Protein AF-A0A970CF96-F1 (afdb_monomer)

Mean predicted aligned error: 5.7 Å

Sequence (125 aa):
MTDKLNKAVPTGLPLEDIYFFAVKQRKELNLYDKAIYKMALKVWLGFEGNAKVRTKLQEWEKEKHESTKKIFQM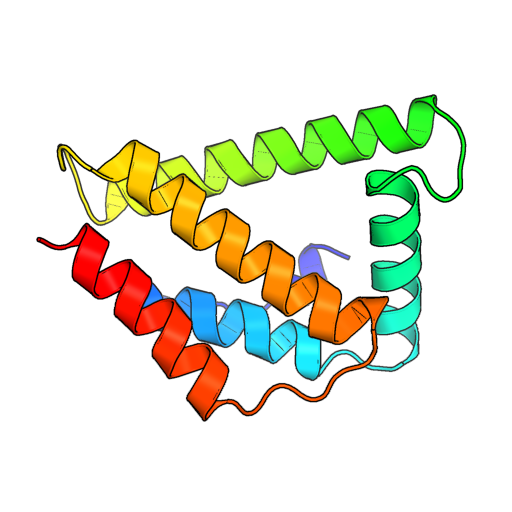FYKDHPHLEAGSRVVVRILESMIQEIILNNEEIPDQKIKEELFYAFRVMKQ

Solvent-accessible surface area (backbone atoms only — not comparable to full-atom values): 7198 Å² total; per-residue (Å²): 114,66,76,70,75,58,63,73,71,69,84,92,58,58,68,61,54,48,51,48,51,56,54,50,54,64,69,69,44,53,74,68,61,37,50,53,49,31,52,55,50,36,23,55,76,61,78,44,83,54,70,73,59,27,51,54,46,50,53,53,50,52,53,50,49,55,52,49,46,52,54,48,45,74,76,44,67,92,45,94,44,47,73,62,36,49,54,52,51,51,51,51,52,50,49,53,48,40,40,41,48,68,69,63,44,86,76,55,72,66,60,54,46,53,56,49,45,50,50,53,52,62,52,74,108

Foldseek 3Di:
DVVVLPPDLDPPDDPLVSLLVSLVVLLPDDPVVLVVVLVLVCLCVPVDDDPVSNVVSVVVVVVVLVVLLVVLCVVQPPQPCSVVLSVLLVVLSVVSSCCCRVVVHDDDSVNSSVSSVVSVVVSVD

Nearest PDB structures (foldseek):
  4me9-assembly1_B  TM=5.888E-01  e=1.594E+00  Bacillus cereus ATCC 10987
  8x0a-assembly1_A  TM=5.743E-01  e=2.318E+00  Mycobacterium tuberculosis
  8x6g-assembly1_H  TM=4.971E-01  e=6.755E+00  Staphylococcus aureus
  8j0o-assembly1_B  TM=4.706E-01  e=9.824E+00  Homo sapiens

pLDDT: mean 84.16, std 12.23, range [43.59, 95.94]

Secondary structure (DSSP, 8-state):
-HHHHTTTPPTT--HHHHHHHHHHHHHT--HHHHHHHHHHHHHHHTSSS-HHHHHHHHHHHHHHHHHHHHHHHHHSTT-TTHHHHHHHHHHHHHHHHIIIIIS-----HHHHHHHHHHHHHHHT-

Radius of gyration: 14.97 Å; Cα contacts (8 Å, |Δi|>4): 82; chains: 1; bounding box: 32×38×36 Å

Structure (mmCIF, N/CA/C/O backbone):
data_AF-A0A970CF96-F1
#
_entry.id   AF-A0A970CF96-F1
#
loop_
_atom_site.group_PDB
_atom_site.id
_atom_site.type_symbol
_atom_site.label_atom_id
_atom_site.label_alt_id
_atom_site.label_comp_id
_atom_site.label_asym_id
_atom_site.label_entity_id
_atom_site.label_seq_id
_atom_site.pdbx_PDB_ins_code
_atom_site.Cartn_x
_atom_site.Cartn_y
_atom_site.Cartn_z
_atom_site.occupancy
_atom_site.B_iso_or_equiv
_atom_site.auth_seq_id
_atom_site.auth_comp_id
_atom_site.auth_asym_id
_atom_site.auth_atom_id
_atom_site.pdbx_PDB_model_num
ATOM 1 N N . MET A 1 1 ? 4.072 14.647 -3.249 1.00 43.59 1 MET A N 1
ATOM 2 C CA . MET A 1 1 ? 3.075 13.664 -2.756 1.00 43.59 1 MET A CA 1
ATOM 3 C C . MET A 1 1 ? 3.755 12.530 -1.990 1.00 43.59 1 MET A C 1
ATOM 5 O O . MET A 1 1 ? 3.343 12.232 -0.878 1.00 43.59 1 MET A O 1
ATOM 9 N N . THR A 1 2 ? 4.845 11.971 -2.524 1.00 46.88 2 THR A N 1
ATOM 10 C CA . THR A 1 2 ? 5.727 10.990 -1.863 1.00 46.88 2 THR A CA 1
ATOM 11 C C . THR A 1 2 ? 6.381 11.510 -0.579 1.00 46.88 2 THR A C 1
ATOM 13 O O . THR A 1 2 ? 6.297 10.827 0.430 1.00 46.88 2 THR A O 1
ATOM 16 N N . ASP A 1 3 ? 6.908 12.739 -0.545 1.00 43.94 3 ASP A N 1
ATOM 17 C CA . ASP A 1 3 ? 7.612 13.246 0.654 1.00 43.94 3 ASP A CA 1
ATOM 18 C C . ASP A 1 3 ? 6.724 13.441 1.892 1.00 43.94 3 ASP A C 1
ATOM 20 O O . ASP A 1 3 ? 7.218 13.382 3.013 1.00 43.94 3 ASP A O 1
ATOM 24 N N . LYS A 1 4 ? 5.409 13.645 1.719 1.00 47.34 4 LYS A N 1
ATOM 25 C CA . LYS A 1 4 ? 4.448 13.713 2.838 1.00 47.34 4 LYS A CA 1
ATOM 26 C C . LYS A 1 4 ? 4.004 12.322 3.306 1.00 47.34 4 LYS A C 1
ATOM 28 O O . LYS A 1 4 ? 3.860 12.123 4.502 1.00 47.34 4 LYS A O 1
ATOM 33 N N . LEU A 1 5 ? 3.841 11.375 2.378 1.00 51.59 5 LEU A N 1
ATOM 34 C CA . LEU A 1 5 ? 3.486 9.970 2.649 1.00 51.59 5 LEU A CA 1
ATOM 35 C C . LEU A 1 5 ? 4.671 9.117 3.141 1.00 51.59 5 LEU A C 1
ATOM 37 O O . LEU A 1 5 ? 4.472 7.975 3.550 1.00 51.59 5 LEU A O 1
ATOM 41 N N . ASN A 1 6 ? 5.891 9.652 3.043 1.00 50.53 6 ASN A N 1
ATOM 42 C CA . ASN A 1 6 ? 7.130 9.047 3.530 1.00 50.53 6 ASN A CA 1
ATOM 43 C C . ASN A 1 6 ? 7.586 9.646 4.872 1.00 50.53 6 ASN A C 1
ATOM 45 O O . ASN A 1 6 ? 8.639 9.259 5.381 1.00 50.53 6 ASN A O 1
ATOM 49 N N . LYS A 1 7 ? 6.833 10.588 5.465 1.00 49.03 7 LYS A N 1
ATOM 50 C CA . LYS A 1 7 ? 7.152 11.083 6.808 1.00 49.03 7 LYS A CA 1
ATOM 51 C C . LYS A 1 7 ? 6.875 9.980 7.832 1.00 49.03 7 LYS A C 1
ATOM 53 O O . LYS A 1 7 ? 5.730 9.636 8.091 1.00 49.03 7 LYS A O 1
ATOM 58 N N . ALA A 1 8 ? 7.972 9.475 8.396 1.00 53.66 8 ALA A N 1
ATOM 59 C CA . ALA A 1 8 ? 8.059 8.569 9.537 1.00 53.66 8 ALA A CA 1
ATOM 60 C C . ALA A 1 8 ? 7.321 7.229 9.370 1.00 53.66 8 ALA A C 1
ATOM 62 O O . ALA A 1 8 ? 6.399 6.915 10.117 1.00 53.66 8 ALA A O 1
ATOM 63 N N . VAL A 1 9 ? 7.797 6.379 8.454 1.00 53.94 9 VAL A N 1
ATOM 64 C CA . VAL A 1 9 ? 7.752 4.940 8.758 1.00 53.94 9 VAL A CA 1
ATOM 65 C C . VAL A 1 9 ? 8.707 4.734 9.937 1.00 53.94 9 VAL A C 1
ATOM 67 O O . VAL A 1 9 ? 9.892 5.047 9.785 1.00 53.94 9 VAL A O 1
ATOM 70 N N . PRO A 1 10 ? 8.237 4.290 11.114 1.00 57.75 10 PRO A N 1
ATOM 71 C CA . PRO A 1 10 ? 9.119 4.132 12.259 1.00 57.75 10 PRO A CA 1
ATOM 72 C C . PRO A 1 10 ? 10.187 3.083 11.935 1.00 57.75 10 PRO A C 1
ATOM 74 O O . PRO A 1 10 ? 9.882 1.977 11.483 1.00 57.75 10 PRO A O 1
ATOM 77 N N . THR A 1 11 ? 11.453 3.449 12.114 1.00 57.41 11 THR A N 1
ATOM 78 C CA . THR A 1 11 ? 12.582 2.540 11.917 1.00 57.41 11 THR A CA 1
ATOM 79 C C . THR A 1 11 ? 12.649 1.552 13.084 1.00 57.41 11 THR A C 1
ATOM 81 O O . THR A 1 11 ? 12.444 1.926 14.235 1.00 57.41 11 THR A O 1
ATOM 84 N N . GLY A 1 12 ? 12.915 0.275 12.791 1.00 68.56 12 GLY A N 1
ATOM 85 C CA . GLY A 1 12 ? 13.020 -0.783 13.809 1.00 68.56 12 GLY A CA 1
ATOM 86 C C . GLY A 1 12 ? 11.716 -1.514 14.154 1.00 68.56 12 GLY A C 1
ATOM 87 O O . GLY A 1 12 ? 11.724 -2.344 15.058 1.00 68.56 12 GLY A O 1
ATOM 88 N N . LEU A 1 13 ? 10.615 -1.246 13.445 1.00 76.62 13 LEU A N 1
ATOM 89 C CA . LEU A 1 13 ? 9.381 -2.023 13.580 1.00 76.62 13 LEU A CA 1
ATOM 90 C C . LEU A 1 13 ? 9.402 -3.317 12.747 1.00 76.62 13 LEU A C 1
ATOM 92 O O . LEU A 1 13 ? 10.065 -3.360 11.703 1.00 76.62 13 LEU A O 1
ATOM 96 N N . PRO A 1 14 ? 8.635 -4.347 13.158 1.00 85.00 14 PRO A N 1
ATOM 97 C CA . PRO A 1 14 ? 8.299 -5.479 12.303 1.00 85.00 14 PRO A CA 1
ATOM 98 C C . PRO A 1 14 ? 7.726 -5.023 10.958 1.00 85.00 14 PRO A C 1
ATOM 100 O O . PRO A 1 14 ? 7.038 -4.002 10.861 1.00 85.00 14 PRO A O 1
ATOM 103 N N . LEU A 1 15 ? 7.995 -5.789 9.900 1.00 84.44 15 LEU A N 1
ATOM 104 C CA . LEU A 1 15 ? 7.593 -5.407 8.548 1.00 84.44 15 LEU A CA 1
ATOM 105 C C . LEU A 1 15 ? 6.066 -5.290 8.418 1.00 84.44 15 LEU A C 1
ATOM 107 O O . LEU A 1 15 ? 5.567 -4.367 7.779 1.00 84.44 15 LEU A O 1
ATOM 111 N N . GLU A 1 16 ? 5.322 -6.173 9.079 1.00 89.06 16 GLU A N 1
ATOM 112 C CA . GLU A 1 16 ? 3.864 -6.112 9.179 1.00 89.06 16 GLU A CA 1
ATOM 113 C C . GLU A 1 16 ? 3.346 -4.781 9.755 1.00 89.06 16 GLU A C 1
ATOM 115 O O . GLU A 1 16 ? 2.388 -4.214 9.222 1.00 89.06 16 GLU A O 1
ATOM 120 N N . ASP A 1 17 ? 4.017 -4.226 10.767 1.00 90.00 17 ASP A N 1
ATOM 121 C CA . ASP A 1 17 ? 3.650 -2.943 11.367 1.00 90.00 17 ASP A CA 1
ATOM 122 C C . ASP A 1 17 ? 3.968 -1.777 10.430 1.00 90.00 17 ASP A C 1
ATOM 124 O O . ASP A 1 17 ? 3.156 -0.864 10.279 1.00 90.00 17 ASP A O 1
ATOM 128 N N . ILE A 1 18 ? 5.112 -1.825 9.736 1.00 87.00 18 ILE A N 1
ATOM 129 C CA . ILE A 1 18 ? 5.478 -0.835 8.710 1.00 87.00 18 ILE A CA 1
ATOM 130 C C . ILE A 1 18 ? 4.365 -0.713 7.661 1.00 87.00 18 ILE A C 1
ATOM 132 O O . ILE A 1 18 ? 3.940 0.396 7.319 1.00 87.00 18 ILE A O 1
ATOM 136 N N . TYR A 1 19 ? 3.860 -1.846 7.173 1.00 88.81 19 TYR A N 1
ATOM 137 C CA . TYR A 1 19 ? 2.800 -1.861 6.168 1.00 88.81 19 TYR A CA 1
ATOM 138 C C . TYR A 1 19 ? 1.425 -1.507 6.736 1.00 88.81 19 TYR A C 1
ATOM 140 O O . TYR A 1 19 ? 0.669 -0.801 6.066 1.00 88.81 19 TYR A O 1
ATOM 148 N N . PHE A 1 20 ? 1.123 -1.879 7.982 1.00 92.69 20 PHE A N 1
ATOM 149 C CA . PHE A 1 20 ? -0.070 -1.393 8.678 1.00 92.69 20 PHE A CA 1
ATOM 150 C C . PHE A 1 20 ? -0.078 0.142 8.771 1.00 92.69 20 PHE A C 1
ATOM 152 O O . PHE A 1 20 ? -1.054 0.784 8.373 1.00 92.69 20 PHE A O 1
ATOM 159 N N . PHE A 1 21 ? 1.028 0.754 9.208 1.00 89.75 21 PHE A N 1
ATOM 160 C CA . PHE A 1 21 ? 1.159 2.213 9.258 1.00 89.75 21 PHE A CA 1
ATOM 161 C C . PHE A 1 21 ? 1.068 2.850 7.874 1.00 89.75 21 PHE A C 1
ATOM 163 O O . PHE A 1 21 ? 0.493 3.931 7.735 1.00 89.75 21 PHE A O 1
ATOM 170 N N . ALA A 1 22 ? 1.589 2.188 6.838 1.00 87.12 22 ALA A N 1
ATOM 171 C CA . ALA A 1 22 ? 1.444 2.670 5.475 1.00 87.12 22 ALA A CA 1
ATOM 172 C C . ALA A 1 22 ? -0.038 2.786 5.083 1.00 87.12 22 ALA A C 1
ATOM 174 O O . ALA A 1 22 ? -0.424 3.835 4.567 1.00 87.12 22 ALA A O 1
ATOM 175 N N . VAL A 1 23 ? -0.872 1.778 5.361 1.00 92.06 23 VAL A N 1
ATOM 176 C CA .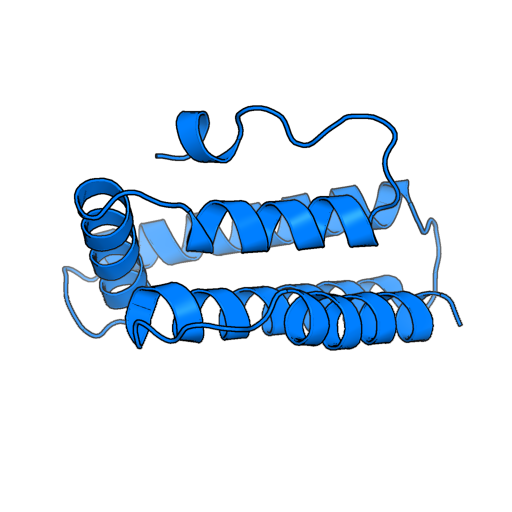 VAL A 1 23 ? -2.321 1.828 5.086 1.00 92.06 23 VAL A CA 1
ATOM 177 C C . VAL A 1 23 ? -3.012 2.871 5.963 1.00 92.06 23 VAL A C 1
ATOM 179 O O . VAL A 1 23 ? -3.774 3.693 5.450 1.00 92.06 23 VAL A O 1
ATOM 182 N N . LYS A 1 24 ? -2.693 2.912 7.261 1.00 91.75 24 LYS A N 1
ATOM 183 C CA . LYS A 1 24 ? -3.263 3.879 8.208 1.00 91.75 24 LYS A CA 1
ATOM 184 C C . LYS A 1 24 ? -3.056 5.328 7.762 1.00 91.75 24 LYS A C 1
ATOM 186 O O . LYS A 1 24 ? -4.010 6.098 7.725 1.00 91.75 24 LYS A O 1
ATOM 191 N N . GLN A 1 25 ? -1.860 5.669 7.285 1.00 90.00 25 GLN A N 1
ATOM 192 C CA . GLN A 1 25 ? -1.587 6.999 6.732 1.00 90.00 25 GLN A CA 1
ATOM 193 C C . GLN A 1 25 ? -2.498 7.367 5.550 1.00 90.00 25 GLN A C 1
ATOM 195 O O . GLN A 1 25 ? -2.789 8.542 5.358 1.00 90.00 25 GLN A O 1
ATOM 200 N N . ARG A 1 26 ? -2.955 6.394 4.742 1.00 90.19 26 ARG A N 1
ATOM 201 C CA . ARG A 1 26 ? -3.881 6.663 3.624 1.00 90.19 26 ARG A CA 1
ATOM 202 C C . ARG A 1 26 ? -5.298 6.931 4.124 1.00 90.19 26 ARG A C 1
ATOM 204 O O . ARG A 1 26 ? -5.990 7.749 3.523 1.00 90.19 26 ARG A O 1
ATOM 211 N N . LYS A 1 27 ? -5.705 6.294 5.227 1.00 92.88 27 LYS A N 1
ATOM 212 C CA . LYS A 1 27 ? -6.982 6.584 5.900 1.00 92.88 27 LYS A CA 1
ATOM 213 C C . LYS A 1 27 ? -7.024 8.004 6.452 1.00 92.88 27 LYS A C 1
ATOM 215 O O . LYS A 1 27 ? -8.054 8.658 6.375 1.00 92.88 27 LYS A O 1
ATOM 220 N N . GLU A 1 28 ? -5.898 8.465 6.985 1.00 91.50 28 GLU A N 1
ATOM 221 C CA . GLU A 1 28 ? -5.769 9.749 7.683 1.00 91.50 28 GLU A CA 1
ATOM 222 C C . GLU A 1 28 ? -5.437 10.927 6.747 1.00 91.50 28 GLU A C 1
ATOM 224 O O . GLU A 1 28 ? -5.204 12.045 7.209 1.00 91.50 28 GLU A O 1
ATOM 229 N N . LEU A 1 29 ? -5.419 10.712 5.425 1.00 91.44 29 LEU A N 1
ATOM 230 C CA . LEU A 1 29 ? -5.245 11.804 4.469 1.00 91.44 29 LEU A CA 1
ATOM 231 C C . LEU A 1 29 ? -6.381 12.822 4.599 1.00 91.44 29 LEU A C 1
ATOM 233 O O . LEU A 1 29 ? -7.560 12.468 4.604 1.00 91.44 29 LEU A O 1
ATOM 237 N N . ASN A 1 30 ? -6.023 14.108 4.619 1.00 91.50 30 ASN A N 1
ATOM 238 C CA . ASN A 1 30 ? -7.014 15.174 4.498 1.00 91.50 30 ASN A CA 1
ATOM 239 C C . ASN A 1 30 ? -7.730 15.097 3.135 1.00 91.50 30 ASN A C 1
ATOM 241 O O . ASN A 1 30 ? -7.241 14.485 2.182 1.00 91.50 30 ASN A O 1
ATOM 245 N N . LEU A 1 31 ? -8.883 15.763 3.031 1.00 91.88 31 LEU A N 1
ATOM 246 C CA . LEU A 1 31 ? -9.733 15.718 1.836 1.00 91.88 31 LEU A CA 1
ATOM 247 C C . LEU A 1 31 ? -8.994 16.110 0.548 1.00 91.88 31 LEU A C 1
ATOM 249 O O . LEU A 1 31 ? -9.211 15.492 -0.492 1.00 91.88 31 LEU A O 1
ATOM 253 N N . TYR A 1 32 ? -8.107 17.104 0.619 1.00 92.56 32 TYR A N 1
ATOM 254 C CA . TYR A 1 32 ? -7.340 17.571 -0.534 1.00 92.56 32 TYR A CA 1
ATOM 255 C C . TYR A 1 3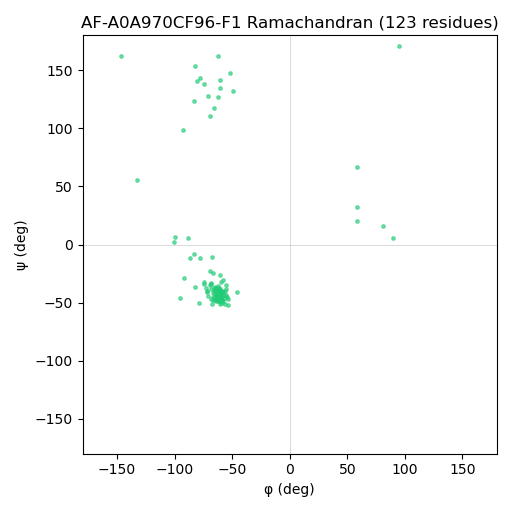2 ? -6.335 16.516 -1.014 1.00 92.56 32 TYR A C 1
ATOM 257 O O . TYR A 1 32 ? -6.341 16.135 -2.185 1.00 92.56 32 TYR A O 1
ATOM 265 N N . ASP A 1 33 ? -5.515 15.979 -0.108 1.00 91.81 33 ASP A N 1
ATOM 266 C CA . ASP A 1 33 ? -4.530 14.948 -0.439 1.00 91.81 33 ASP A CA 1
ATOM 267 C C . ASP A 1 33 ? -5.217 13.651 -0.903 1.00 91.81 33 ASP A C 1
ATOM 269 O O . ASP A 1 33 ? -4.757 13.010 -1.853 1.00 91.81 33 ASP A O 1
ATOM 273 N N . LYS A 1 34 ? -6.362 13.294 -0.302 1.00 92.50 34 LYS A N 1
ATOM 274 C CA . LYS A 1 34 ? -7.188 12.154 -0.725 1.00 92.50 34 LYS A CA 1
ATOM 275 C C . LYS A 1 34 ? -7.729 12.344 -2.146 1.00 92.50 34 LYS A C 1
ATOM 277 O O . LYS A 1 34 ? -7.688 11.405 -2.941 1.00 92.50 34 LYS A O 1
ATOM 282 N N . ALA A 1 35 ? -8.169 13.554 -2.499 1.00 93.12 35 ALA A N 1
ATOM 283 C CA . ALA A 1 35 ? -8.640 13.877 -3.846 1.00 93.12 35 ALA A CA 1
ATOM 284 C C . ALA A 1 35 ? -7.523 13.770 -4.898 1.00 93.12 35 ALA A C 1
ATOM 286 O O . ALA A 1 35 ? -7.739 13.169 -5.953 1.00 93.12 35 ALA A O 1
ATOM 287 N N . ILE A 1 36 ? -6.319 14.277 -4.602 1.00 91.94 36 ILE A N 1
ATOM 288 C CA . ILE A 1 36 ? -5.166 14.128 -5.505 1.00 91.94 36 ILE A CA 1
ATOM 289 C C . ILE A 1 36 ? -4.818 12.647 -5.684 1.00 91.94 36 ILE A C 1
ATOM 291 O O . ILE A 1 36 ? -4.628 12.191 -6.813 1.00 91.94 36 ILE A O 1
ATOM 295 N N . TYR A 1 37 ? -4.771 11.881 -4.589 1.00 91.94 37 TYR A N 1
ATOM 296 C CA . TYR A 1 37 ? -4.476 10.449 -4.646 1.00 91.94 37 TYR A CA 1
ATOM 297 C C . TYR A 1 37 ? -5.504 9.714 -5.513 1.00 91.94 37 TYR A C 1
ATOM 299 O O . TYR A 1 37 ? -5.130 8.961 -6.410 1.00 91.94 37 TYR A O 1
ATOM 307 N N . LYS A 1 38 ? -6.799 9.973 -5.300 1.00 93.75 38 LYS A N 1
ATOM 308 C CA . LYS A 1 38 ? -7.889 9.379 -6.083 1.00 93.75 38 LYS A CA 1
ATOM 309 C C . LYS A 1 38 ? -7.757 9.684 -7.573 1.00 93.75 38 LYS A C 1
ATOM 311 O O . LYS A 1 38 ? -7.962 8.795 -8.395 1.00 93.75 38 LYS A O 1
ATOM 316 N N . MET A 1 39 ? -7.377 10.911 -7.925 1.00 92.56 39 MET A N 1
ATOM 317 C CA . MET A 1 39 ? -7.154 11.308 -9.315 1.00 92.56 39 MET A CA 1
ATOM 318 C C . MET A 1 39 ? -5.971 10.548 -9.932 1.00 92.56 39 MET A C 1
ATOM 320 O O . MET A 1 39 ? -6.109 9.968 -11.005 1.00 92.56 39 MET A O 1
ATOM 324 N N . ALA A 1 40 ? -4.839 10.459 -9.227 1.00 89.69 40 ALA A N 1
ATOM 325 C CA . ALA A 1 40 ? -3.685 9.680 -9.681 1.00 89.69 40 ALA A CA 1
ATOM 326 C C . ALA A 1 40 ? -4.027 8.191 -9.870 1.00 89.69 40 ALA A C 1
ATOM 328 O O . ALA A 1 40 ? -3.649 7.589 -10.874 1.00 89.69 40 ALA A O 1
ATOM 329 N N . LEU A 1 41 ? -4.798 7.615 -8.943 1.00 90.88 41 LEU A N 1
ATOM 330 C CA . LEU A 1 41 ? -5.238 6.223 -8.998 1.00 90.88 41 LEU A CA 1
ATOM 331 C C . LEU A 1 41 ? -6.158 5.960 -10.200 1.00 90.88 41 LEU A C 1
ATOM 333 O O . LEU A 1 41 ? -5.972 4.977 -10.911 1.00 90.88 41 LEU A O 1
ATOM 337 N N . LYS A 1 42 ? -7.101 6.866 -10.483 1.00 91.81 42 LYS A N 1
ATOM 338 C CA . LYS A 1 42 ? -7.962 6.789 -11.673 1.00 91.81 42 LYS A CA 1
ATOM 339 C C . LYS A 1 42 ? -7.169 6.833 -12.977 1.00 91.81 42 LYS A C 1
ATOM 341 O O . LYS A 1 42 ? -7.479 6.076 -13.896 1.00 91.81 42 LYS A O 1
ATOM 346 N N . VAL A 1 43 ? -6.143 7.685 -13.052 1.00 91.75 43 VAL A N 1
ATOM 347 C CA . VAL A 1 43 ? -5.277 7.762 -14.238 1.00 91.75 43 VAL A CA 1
ATOM 348 C C . VAL A 1 43 ? -4.461 6.480 -14.407 1.00 91.75 43 VAL A C 1
ATOM 350 O O . VAL A 1 43 ? -4.365 5.958 -15.517 1.00 91.75 43 VAL A O 1
ATOM 353 N N . TRP A 1 44 ? -3.921 5.928 -13.317 1.00 88.75 44 TRP A N 1
ATOM 354 C CA . TRP A 1 44 ? -3.202 4.650 -13.345 1.00 88.75 44 TRP A CA 1
ATOM 355 C C . TRP A 1 44 ? -4.102 3.492 -13.817 1.00 88.75 44 TRP A C 1
ATOM 357 O O . TRP A 1 44 ? -3.746 2.777 -14.760 1.00 88.75 44 TRP A O 1
ATOM 367 N N . LEU A 1 45 ? -5.320 3.389 -13.271 1.00 89.19 45 LEU A N 1
ATOM 368 C CA . LEU A 1 45 ? -6.333 2.400 -13.675 1.00 89.19 45 LEU A CA 1
ATOM 369 C C . LEU A 1 45 ? -6.878 2.627 -15.098 1.00 89.19 45 LEU A C 1
ATOM 371 O O . LEU A 1 45 ? -7.523 1.746 -15.657 1.00 89.19 45 LEU A O 1
ATOM 375 N N . GLY A 1 46 ? -6.576 3.770 -15.721 1.00 88.75 46 GLY A N 1
ATOM 376 C CA . GLY A 1 46 ? -6.971 4.081 -17.095 1.00 88.75 46 GLY A CA 1
ATOM 377 C C . GLY A 1 46 ? -8.406 4.579 -17.247 1.00 88.75 46 GLY A C 1
ATOM 378 O O . GLY A 1 46 ? -8.912 4.599 -18.364 1.00 88.75 46 GLY A O 1
ATOM 379 N N . PHE A 1 47 ? -9.054 5.003 -16.160 1.00 85.44 47 PHE A N 1
ATOM 380 C CA . PH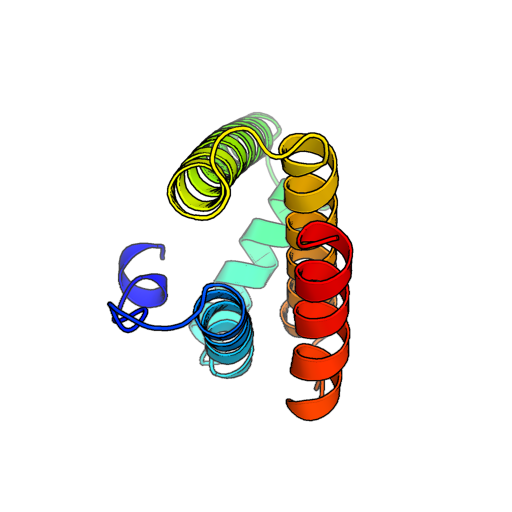E A 1 47 ? -10.376 5.630 -16.234 1.00 85.44 47 PHE A CA 1
ATOM 381 C C . PHE A 1 47 ? -10.325 7.008 -16.900 1.00 85.44 47 PHE A C 1
ATOM 383 O O . PHE A 1 47 ? -11.276 7.416 -17.559 1.00 85.44 47 PHE A O 1
ATOM 390 N N . GLU A 1 48 ? -9.233 7.743 -16.692 1.00 82.44 48 GLU A N 1
ATOM 391 C CA . GLU A 1 48 ? -9.089 9.142 -17.093 1.00 82.44 48 GLU A CA 1
ATOM 392 C C . GLU A 1 48 ? -7.625 9.437 -17.486 1.00 82.44 48 GLU A C 1
ATOM 394 O O . GLU A 1 48 ? -6.705 8.713 -17.108 1.00 82.44 48 GLU A O 1
ATOM 399 N N . GLY A 1 49 ? -7.385 10.533 -18.212 1.00 77.31 49 GLY A N 1
ATOM 400 C CA . GLY A 1 49 ? -6.038 11.046 -18.492 1.00 77.31 49 GLY A CA 1
ATOM 401 C C . GLY A 1 49 ? -5.410 10.611 -19.823 1.00 77.31 49 GLY A C 1
ATOM 402 O O . GLY A 1 49 ? -5.924 9.784 -20.570 1.00 77.31 49 GLY A O 1
ATOM 403 N N . ASN A 1 50 ? -4.273 11.231 -20.151 1.00 84.75 50 ASN A N 1
ATOM 404 C CA . ASN A 1 50 ? -3.527 10.959 -21.382 1.00 84.75 50 ASN A CA 1
ATOM 405 C C . ASN A 1 50 ? -2.677 9.686 -21.227 1.00 84.75 50 ASN A C 1
ATOM 407 O O . ASN A 1 50 ? -2.022 9.506 -20.198 1.00 84.75 50 ASN A O 1
ATOM 411 N N . ALA A 1 51 ? -2.605 8.867 -22.282 1.00 87.19 51 ALA A N 1
ATOM 412 C CA . ALA A 1 51 ? -1.767 7.668 -22.353 1.00 87.19 51 ALA A CA 1
ATOM 413 C C . ALA A 1 51 ? -0.331 7.893 -21.842 1.00 87.19 51 ALA A C 1
ATOM 415 O O . ALA A 1 51 ? 0.172 7.082 -21.074 1.00 87.19 51 ALA A O 1
ATOM 416 N N . LYS A 1 52 ? 0.297 9.033 -22.165 1.00 88.44 52 LYS A N 1
ATOM 417 C CA . LYS A 1 52 ? 1.649 9.377 -21.690 1.00 88.44 52 LYS A CA 1
ATOM 418 C C . LYS A 1 52 ? 1.740 9.502 -20.167 1.00 88.44 52 LYS A C 1
ATOM 420 O O . LYS A 1 52 ? 2.743 9.112 -19.580 1.00 88.44 52 LYS A O 1
ATOM 425 N N . VAL A 1 53 ? 0.722 10.078 -19.526 1.00 86.06 53 VAL A N 1
ATOM 426 C CA . VAL A 1 53 ? 0.686 10.237 -18.062 1.00 86.06 53 VAL A CA 1
ATOM 427 C C . VAL A 1 53 ? 0.449 8.884 -17.402 1.00 86.06 53 VAL A C 1
ATOM 429 O O . VAL A 1 53 ? 1.117 8.555 -16.425 1.00 86.06 53 VAL A O 1
ATOM 432 N N . ARG A 1 54 ? -0.442 8.071 -17.978 1.00 89.12 54 ARG A N 1
ATOM 433 C CA . ARG A 1 54 ? -0.686 6.705 -17.514 1.00 89.12 54 ARG A CA 1
ATOM 434 C C . ARG A 1 54 ? 0.575 5.846 -17.581 1.00 89.12 54 ARG A C 1
ATOM 436 O O . ARG A 1 54 ? 0.909 5.218 -16.584 1.00 89.12 54 ARG A O 1
ATOM 443 N N . THR A 1 55 ? 1.307 5.870 -18.696 1.00 90.06 55 THR A N 1
ATOM 444 C CA . THR A 1 55 ? 2.570 5.126 -18.839 1.00 90.06 55 THR A CA 1
ATOM 445 C C . THR A 1 55 ? 3.571 5.505 -17.750 1.00 90.06 55 THR A C 1
ATOM 447 O O . THR A 1 55 ? 4.099 4.620 -17.086 1.00 90.06 55 THR A O 1
ATOM 450 N N . LYS A 1 56 ? 3.749 6.803 -17.470 1.00 89.06 56 LYS A N 1
ATOM 451 C CA . LYS A 1 56 ? 4.635 7.257 -16.384 1.00 89.06 56 LYS A CA 1
ATOM 452 C C . LYS A 1 56 ? 4.205 6.752 -15.003 1.00 89.06 56 LYS A C 1
ATOM 454 O O . LYS A 1 56 ? 5.053 6.429 -14.179 1.00 89.06 56 LYS A O 1
ATOM 459 N N . LEU A 1 57 ? 2.900 6.690 -14.730 1.00 86.81 57 LEU A N 1
ATOM 460 C CA . LEU A 1 57 ? 2.394 6.143 -13.466 1.00 86.81 57 LEU A CA 1
ATOM 461 C C . LEU A 1 57 ? 2.623 4.632 -13.357 1.00 86.81 57 LEU A C 1
ATOM 463 O O . LEU A 1 57 ? 2.959 4.157 -12.277 1.00 86.81 57 LEU A O 1
ATOM 467 N N . GLN A 1 58 ? 2.476 3.891 -14.458 1.00 88.19 58 GLN A N 1
ATOM 468 C CA . GLN A 1 58 ? 2.765 2.453 -14.505 1.00 88.19 58 GLN A CA 1
ATOM 469 C C . GLN A 1 58 ? 4.261 2.165 -14.307 1.00 88.19 58 GLN A C 1
ATOM 471 O O . GLN A 1 58 ? 4.630 1.235 -13.597 1.00 88.19 58 GLN A O 1
ATOM 476 N N . GLU A 1 59 ? 5.139 2.982 -14.891 1.00 89.44 59 GLU A N 1
ATOM 477 C CA . GLU A 1 59 ? 6.587 2.890 -14.673 1.00 89.44 59 GLU A CA 1
ATOM 478 C C . GLU A 1 59 ? 6.948 3.148 -13.204 1.00 89.44 59 GLU A C 1
ATOM 480 O O . GLU A 1 59 ? 7.638 2.339 -12.587 1.00 89.44 59 GLU A O 1
ATOM 485 N N . TRP A 1 60 ? 6.408 4.218 -12.614 1.00 85.75 60 TRP A N 1
ATOM 486 C CA . TRP A 1 60 ? 6.609 4.536 -11.198 1.00 85.75 60 TRP A CA 1
ATOM 487 C C . TRP A 1 60 ? 6.108 3.424 -10.259 1.00 85.75 60 TRP A C 1
ATOM 489 O O . TRP A 1 60 ? 6.751 3.098 -9.259 1.00 85.75 60 TRP A O 1
ATOM 499 N N . GLU A 1 61 ? 4.963 2.815 -10.571 1.00 82.12 61 GLU A N 1
ATOM 500 C CA . GLU A 1 61 ? 4.414 1.683 -9.819 1.00 82.12 61 GLU A CA 1
ATOM 501 C C . GLU A 1 61 ? 5.337 0.458 -9.897 1.00 82.12 61 GLU A C 1
ATOM 503 O O . GLU A 1 61 ? 5.659 -0.138 -8.866 1.00 82.12 61 GLU A O 1
ATOM 508 N N . LYS A 1 62 ? 5.858 0.144 -11.088 1.00 84.69 62 LYS A N 1
ATOM 509 C CA . LYS A 1 62 ? 6.839 -0.931 -11.277 1.00 84.69 62 LYS A CA 1
ATOM 510 C C . LYS A 1 62 ? 8.112 -0.692 -10.459 1.00 84.69 62 LYS A C 1
ATOM 512 O O . LYS A 1 62 ? 8.584 -1.601 -9.779 1.00 84.69 62 LYS A O 1
ATOM 517 N N . GLU A 1 63 ? 8.645 0.528 -10.463 1.00 84.19 63 GLU A N 1
ATOM 518 C CA . GLU A 1 63 ? 9.808 0.899 -9.642 1.00 84.19 63 GLU A CA 1
ATOM 519 C C . GLU A 1 63 ? 9.535 0.725 -8.142 1.00 84.19 63 GLU A C 1
ATOM 521 O O . GLU A 1 63 ? 10.375 0.222 -7.388 1.00 84.19 63 GLU A O 1
ATOM 526 N N . LYS A 1 64 ? 8.332 1.097 -7.695 1.00 78.19 64 LYS A N 1
ATOM 527 C CA . LYS A 1 64 ? 7.904 0.914 -6.308 1.00 78.19 64 LYS A CA 1
ATOM 528 C C . LYS A 1 64 ? 7.769 -0.565 -5.935 1.00 78.19 64 LYS A C 1
ATOM 530 O O . LYS A 1 64 ? 8.114 -0.932 -4.806 1.00 78.19 64 LYS A O 1
ATOM 535 N N . HIS A 1 65 ? 7.299 -1.404 -6.854 1.00 77.62 65 HIS A N 1
ATOM 536 C CA . HIS A 1 65 ? 7.228 -2.851 -6.663 1.00 77.62 65 HIS A CA 1
ATOM 537 C C . HIS A 1 65 ? 8.625 -3.451 -6.469 1.00 77.62 65 HIS A C 1
ATOM 539 O O . HIS A 1 65 ? 8.857 -4.181 -5.505 1.00 77.62 65 HIS A O 1
ATOM 545 N N . GLU A 1 66 ? 9.587 -3.067 -7.310 1.00 79.44 66 GLU A N 1
ATOM 546 C CA . GLU A 1 66 ? 10.984 -3.494 -7.172 1.00 79.44 66 GLU A CA 1
ATOM 547 C C . GLU A 1 66 ? 11.610 -3.017 -5.854 1.00 79.44 66 GLU A C 1
ATOM 549 O O . GLU A 1 66 ? 12.311 -3.770 -5.179 1.00 79.44 66 GLU A O 1
ATOM 554 N N . SER A 1 67 ? 11.319 -1.785 -5.431 1.00 77.31 67 SER A N 1
ATOM 555 C CA . SER A 1 67 ? 11.751 -1.277 -4.122 1.00 77.31 67 SER A CA 1
ATOM 556 C C . SER A 1 67 ? 11.151 -2.084 -2.963 1.00 77.31 67 SER A C 1
ATOM 558 O O . SER A 1 67 ? 11.860 -2.490 -2.043 1.00 77.31 67 SER A O 1
ATOM 560 N N . THR A 1 68 ? 9.857 -2.407 -3.042 1.00 76.25 68 THR A N 1
ATOM 561 C CA . THR A 1 68 ? 9.170 -3.264 -2.063 1.00 76.25 68 THR A CA 1
ATOM 562 C C . THR A 1 68 ? 9.803 -4.653 -2.010 1.00 76.25 68 THR A C 1
ATOM 564 O O . THR A 1 68 ? 10.107 -5.147 -0.927 1.00 76.25 68 THR A O 1
ATOM 567 N N . LYS A 1 69 ? 10.109 -5.257 -3.162 1.00 76.12 69 LYS A N 1
ATOM 568 C CA . LYS A 1 69 ? 10.828 -6.535 -3.232 1.00 76.12 69 LYS A CA 1
ATOM 569 C C . LYS A 1 69 ? 12.187 -6.464 -2.529 1.00 76.12 69 LYS A C 1
ATOM 571 O O . LYS A 1 69 ? 12.506 -7.367 -1.760 1.00 76.12 69 LYS A O 1
ATOM 576 N N . LYS A 1 70 ? 12.957 -5.388 -2.730 1.00 80.06 70 LYS A N 1
ATOM 577 C CA . LYS A 1 70 ? 14.245 -5.177 -2.041 1.00 80.06 70 LYS A CA 1
ATOM 578 C C . LYS A 1 70 ? 14.087 -5.082 -0.525 1.00 80.06 70 LYS A C 1
ATOM 580 O O . LYS A 1 70 ? 14.872 -5.688 0.196 1.00 80.06 70 LYS A O 1
ATOM 585 N N . ILE A 1 71 ? 13.063 -4.379 -0.038 1.00 78.62 71 ILE A N 1
ATOM 586 C CA . ILE A 1 71 ? 12.754 -4.328 1.399 1.00 78.62 71 ILE A CA 1
ATOM 587 C C . ILE A 1 71 ? 12.491 -5.745 1.913 1.00 78.62 71 ILE A C 1
ATOM 589 O O . ILE A 1 71 ? 13.131 -6.181 2.861 1.00 78.62 71 ILE A O 1
ATOM 593 N N . PHE A 1 72 ? 11.623 -6.506 1.250 1.00 78.00 72 PHE A N 1
ATOM 594 C CA . PHE A 1 72 ? 11.323 -7.884 1.644 1.00 78.00 72 PHE A CA 1
ATOM 595 C C . PHE A 1 72 ? 12.571 -8.784 1.637 1.00 78.00 72 PHE A C 1
ATOM 597 O O . PHE A 1 72 ? 12.761 -9.557 2.572 1.00 78.00 72 PHE A O 1
ATOM 604 N N . GLN A 1 73 ? 13.457 -8.642 0.645 1.00 78.69 73 GLN A N 1
ATOM 605 C CA . GLN A 1 73 ? 14.747 -9.347 0.590 1.00 78.69 73 GLN A CA 1
ATOM 606 C C . GLN A 1 73 ? 15.651 -9.042 1.790 1.00 78.69 73 GLN A C 1
ATOM 608 O O . GLN A 1 73 ? 16.394 -9.920 2.223 1.00 78.69 73 GLN A O 1
ATOM 613 N N . MET A 1 74 ? 15.592 -7.829 2.350 1.00 77.19 74 MET A N 1
ATOM 614 C CA . MET A 1 74 ? 16.355 -7.493 3.555 1.00 77.19 74 MET A CA 1
ATOM 615 C C . MET A 1 74 ? 15.848 -8.242 4.795 1.00 77.19 74 MET A C 1
ATOM 617 O O . MET A 1 74 ? 16.660 -8.580 5.653 1.00 77.19 74 MET A O 1
ATOM 621 N N . PHE A 1 75 ? 14.541 -8.516 4.884 1.00 74.94 75 PHE A N 1
ATOM 622 C CA . PHE A 1 75 ? 13.923 -9.177 6.043 1.00 74.94 75 PHE A CA 1
ATOM 623 C C . PHE A 1 75 ? 13.843 -10.708 5.921 1.00 74.94 75 PHE A C 1
ATOM 625 O O . PHE A 1 75 ? 13.896 -11.390 6.940 1.00 74.94 75 PHE A O 1
ATOM 632 N N . TYR A 1 76 ? 13.749 -11.257 4.705 1.00 75.81 76 TYR A N 1
ATOM 633 C CA . TYR A 1 76 ? 13.523 -12.690 4.452 1.00 75.81 76 TYR A CA 1
ATOM 634 C C . TYR A 1 76 ? 14.496 -13.239 3.401 1.00 75.81 76 TYR A C 1
ATOM 636 O O . TYR A 1 76 ? 14.080 -13.762 2.362 1.00 75.81 76 TYR A O 1
ATOM 644 N N . LYS A 1 77 ? 15.803 -13.064 3.639 1.00 72.31 77 LYS A N 1
ATOM 645 C CA . LYS A 1 77 ? 16.856 -13.554 2.735 1.00 72.31 77 LYS A CA 1
ATOM 646 C C . LYS A 1 77 ? 16.621 -15.020 2.366 1.00 72.31 77 LYS A C 1
ATOM 648 O O . LYS A 1 77 ? 16.357 -15.839 3.239 1.00 72.31 77 LYS A O 1
ATOM 653 N N . ASP A 1 78 ? 16.713 -15.308 1.070 1.00 71.81 78 ASP A N 1
ATOM 654 C CA . ASP A 1 78 ? 16.654 -16.658 0.498 1.00 71.81 78 ASP A CA 1
ATOM 655 C C . ASP A 1 78 ? 15.371 -17.457 0.810 1.00 71.81 78 ASP A C 1
ATOM 657 O O . ASP A 1 78 ? 15.345 -18.679 0.674 1.00 71.81 78 ASP A O 1
ATOM 661 N N . HIS A 1 79 ? 14.273 -16.780 1.179 1.00 79.81 79 HIS A N 1
ATOM 662 C CA . HIS A 1 79 ? 13.000 -17.452 1.431 1.00 79.81 79 HIS A CA 1
ATOM 663 C C . HIS A 1 79 ? 12.367 -17.955 0.117 1.00 79.81 79 HIS A C 1
ATOM 665 O O . HIS A 1 79 ? 12.153 -17.149 -0.799 1.00 79.81 79 HIS A O 1
ATOM 671 N N . PRO A 1 80 ? 11.984 -19.243 0.005 1.00 80.00 80 PRO A N 1
ATOM 672 C CA . PRO A 1 80 ? 11.476 -19.830 -1.244 1.00 80.00 80 PRO A CA 1
ATOM 673 C C . PRO A 1 80 ? 10.197 -19.150 -1.750 1.00 80.00 80 PRO A C 1
ATOM 675 O O . PRO A 1 80 ? 9.918 -19.124 -2.948 1.00 80.00 80 PRO A O 1
ATOM 678 N N . HIS A 1 81 ? 9.429 -18.551 -0.840 1.00 80.19 81 HIS A N 1
ATOM 679 C CA . HIS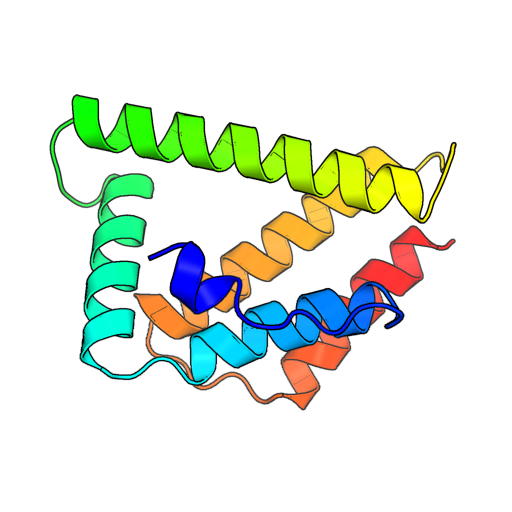 A 1 81 ? 8.170 -17.874 -1.146 1.00 80.19 81 HIS A CA 1
ATOM 680 C C . HIS A 1 81 ? 8.284 -16.353 -1.254 1.00 80.19 81 HIS A C 1
ATOM 682 O O . HIS A 1 81 ? 7.266 -15.689 -1.426 1.00 80.19 81 HIS A O 1
ATOM 688 N N . LEU A 1 82 ? 9.491 -15.784 -1.191 1.00 81.31 82 LEU A N 1
ATOM 689 C CA . LEU A 1 82 ? 9.693 -14.335 -1.128 1.00 81.31 82 LEU A CA 1
ATOM 690 C C . LEU A 1 82 ? 9.016 -13.576 -2.274 1.00 81.31 82 LEU A C 1
ATOM 692 O O . LEU A 1 82 ? 8.359 -12.561 -2.059 1.00 81.31 82 LEU A O 1
ATOM 696 N N . GLU A 1 83 ? 9.171 -14.076 -3.499 1.00 81.88 83 GLU A N 1
ATOM 697 C CA . GLU A 1 83 ? 8.644 -13.408 -4.687 1.00 81.88 83 GLU A CA 1
ATOM 698 C C . GLU A 1 83 ? 7.116 -13.507 -4.789 1.00 81.88 83 GLU A C 1
ATOM 700 O O . GLU A 1 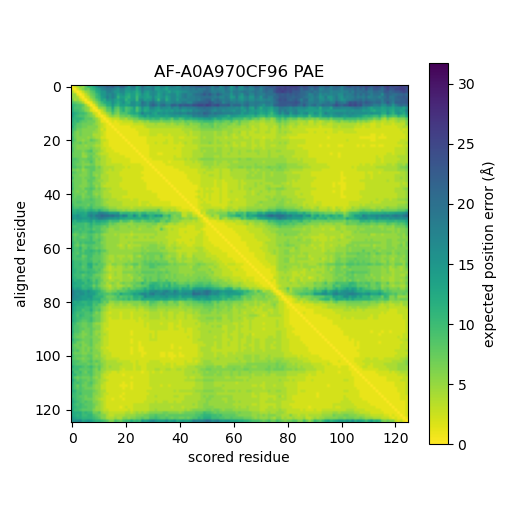83 ? 6.443 -12.563 -5.198 1.00 81.88 83 GLU A O 1
ATOM 705 N N . ALA A 1 84 ? 6.549 -14.652 -4.407 1.00 84.56 84 ALA A N 1
ATOM 706 C CA . ALA A 1 84 ? 5.102 -14.825 -4.375 1.00 84.56 84 ALA A CA 1
ATOM 707 C C . ALA A 1 84 ? 4.479 -14.017 -3.226 1.00 84.56 84 ALA A C 1
ATOM 709 O O . ALA A 1 84 ? 3.492 -13.314 -3.438 1.00 84.56 84 ALA A O 1
ATOM 710 N N . GLY A 1 85 ? 5.089 -14.066 -2.042 1.00 84.75 85 GLY A N 1
ATOM 711 C CA . GLY A 1 85 ? 4.650 -13.357 -0.846 1.00 84.75 85 GLY A CA 1
ATOM 712 C C . GLY A 1 85 ? 4.678 -11.841 -1.015 1.00 84.75 85 GLY A C 1
ATOM 713 O O . GLY A 1 85 ? 3.692 -11.182 -0.690 1.00 84.75 85 GLY A O 1
ATOM 714 N N . SER A 1 86 ? 5.738 -11.278 -1.610 1.00 83.44 86 SER A N 1
ATOM 715 C CA . SER A 1 86 ? 5.805 -9.833 -1.867 1.00 83.44 86 SER A CA 1
ATOM 716 C C . SER A 1 86 ? 4.684 -9.366 -2.799 1.00 83.44 86 SER A C 1
ATOM 718 O O . SER A 1 86 ? 4.034 -8.360 -2.519 1.00 83.44 86 SER A O 1
ATOM 720 N N . ARG A 1 87 ? 4.376 -10.129 -3.859 1.00 84.94 87 ARG A N 1
ATOM 721 C CA . ARG A 1 87 ? 3.241 -9.836 -4.748 1.00 84.94 87 ARG A CA 1
ATOM 722 C C . ARG A 1 87 ? 1.902 -9.908 -4.028 1.00 84.94 87 ARG A C 1
ATOM 724 O O . ARG A 1 87 ? 1.049 -9.061 -4.276 1.00 84.94 87 ARG A O 1
ATOM 731 N N . VAL A 1 88 ? 1.705 -10.904 -3.164 1.00 88.88 88 VAL A N 1
ATOM 732 C CA . VAL A 1 88 ? 0.473 -11.035 -2.372 1.00 88.88 88 VAL A CA 1
ATOM 733 C C . VAL A 1 88 ? 0.299 -9.826 -1.460 1.00 88.88 88 VAL A C 1
ATOM 735 O O . VAL A 1 88 ? -0.760 -9.205 -1.486 1.00 88.88 88 VAL A O 1
ATOM 738 N N . VAL A 1 89 ? 1.340 -9.431 -0.723 1.00 88.69 89 VAL A N 1
ATOM 739 C CA . VAL A 1 89 ? 1.263 -8.256 0.156 1.00 88.69 89 VAL A CA 1
ATOM 740 C C . VAL A 1 89 ? 0.995 -6.981 -0.642 1.00 88.69 89 VAL A C 1
ATOM 742 O O . VAL A 1 89 ? 0.134 -6.197 -0.252 1.00 88.69 89 VAL A O 1
ATOM 745 N N . VAL A 1 90 ? 1.667 -6.778 -1.780 1.00 86.81 90 VAL A N 1
ATOM 746 C CA . VAL A 1 90 ? 1.415 -5.609 -2.638 1.00 86.81 90 VAL A CA 1
ATOM 747 C C . VAL A 1 90 ? -0.040 -5.564 -3.109 1.00 86.81 90 VAL A C 1
ATOM 749 O O . VAL A 1 90 ? -0.669 -4.517 -2.995 1.00 86.81 90 VAL A O 1
ATOM 752 N N . ARG A 1 91 ? -0.613 -6.694 -3.542 1.00 90.19 91 ARG A N 1
ATOM 753 C CA . ARG A 1 91 ? -2.023 -6.762 -3.964 1.00 90.19 91 ARG A CA 1
ATOM 754 C C . ARG A 1 91 ? -2.996 -6.440 -2.833 1.00 90.19 91 ARG A C 1
ATOM 756 O O . ARG A 1 91 ? -3.974 -5.736 -3.061 1.00 90.19 91 ARG A O 1
ATOM 763 N N . ILE A 1 92 ? -2.723 -6.922 -1.620 1.00 93.12 92 ILE A N 1
ATOM 764 C CA . ILE A 1 92 ? -3.535 -6.599 -0.437 1.00 93.12 92 ILE A CA 1
ATOM 765 C C . ILE A 1 92 ? -3.489 -5.090 -0.168 1.00 93.12 92 ILE A C 1
ATOM 767 O O . ILE A 1 92 ? -4.531 -4.459 -0.008 1.00 93.12 92 ILE A O 1
ATOM 771 N N . LEU A 1 93 ? -2.297 -4.485 -0.195 1.00 91.12 93 LEU A N 1
ATOM 772 C CA . LEU A 1 93 ? -2.137 -3.040 -0.006 1.00 91.12 93 LEU A CA 1
ATOM 773 C C . LEU A 1 93 ? -2.860 -2.233 -1.086 1.00 91.12 93 LEU A C 1
ATOM 775 O O . LEU A 1 93 ? -3.501 -1.234 -0.773 1.00 91.12 93 LEU A O 1
ATOM 779 N N . GLU A 1 94 ? -2.758 -2.647 -2.347 1.00 90.88 94 GLU A N 1
ATOM 780 C CA . GLU A 1 94 ? -3.458 -2.009 -3.461 1.00 90.88 94 GLU A CA 1
ATOM 781 C C . GLU A 1 94 ? -4.975 -2.084 -3.292 1.00 90.88 94 GLU A C 1
ATOM 783 O O . GLU A 1 94 ? -5.638 -1.065 -3.479 1.00 90.88 94 GLU A O 1
ATOM 788 N N . SER A 1 95 ? -5.510 -3.241 -2.886 1.00 94.56 95 SER A N 1
ATOM 789 C CA . SER A 1 95 ? -6.941 -3.415 -2.603 1.00 94.56 95 SER A CA 1
ATOM 790 C C . SER A 1 95 ? -7.399 -2.480 -1.488 1.00 94.56 95 SER A C 1
ATOM 792 O O . SER A 1 95 ? -8.314 -1.685 -1.686 1.00 94.56 95 SER A O 1
ATOM 794 N N . MET A 1 96 ? -6.694 -2.478 -0.351 1.00 95.50 96 MET A N 1
ATOM 795 C CA . MET A 1 96 ? -7.017 -1.600 0.778 1.00 95.50 96 MET A CA 1
ATOM 796 C C . MET A 1 96 ? -6.947 -0.118 0.390 1.00 95.50 96 MET A C 1
ATOM 798 O O . MET A 1 96 ? -7.802 0.673 0.777 1.00 95.50 96 MET A O 1
ATOM 802 N N . ILE A 1 97 ? -5.940 0.287 -0.392 1.00 92.69 97 ILE A N 1
ATOM 803 C CA . ILE A 1 97 ? -5.817 1.670 -0.871 1.00 92.69 97 ILE A CA 1
ATOM 804 C C . ILE A 1 97 ? -6.978 2.025 -1.806 1.00 92.69 97 ILE A C 1
ATOM 806 O O . ILE A 1 97 ? -7.496 3.137 -1.712 1.00 92.69 97 ILE A O 1
ATOM 810 N N . GLN A 1 98 ? -7.401 1.119 -2.690 1.00 93.75 98 GLN A N 1
ATOM 811 C CA . GLN A 1 98 ? -8.554 1.337 -3.566 1.00 93.75 98 GLN A CA 1
ATOM 812 C C . GLN A 1 98 ? -9.849 1.476 -2.755 1.00 93.75 98 GLN A C 1
ATOM 814 O O . GLN A 1 98 ? -10.553 2.467 -2.926 1.00 93.75 98 GLN A O 1
ATOM 819 N N . GLU A 1 99 ? -10.118 0.576 -1.812 1.00 95.81 99 GLU A N 1
ATOM 820 C CA . GLU A 1 99 ? -11.253 0.674 -0.883 1.00 95.81 99 GLU A CA 1
ATOM 821 C C . GLU A 1 99 ? -11.251 2.037 -0.151 1.00 95.81 99 GLU A C 1
ATOM 823 O O . GLU A 1 99 ? -12.208 2.811 -0.238 1.00 95.81 99 GLU A O 1
ATOM 828 N N . ILE A 1 100 ? -10.128 2.421 0.467 1.00 95.12 100 ILE A N 1
ATOM 829 C CA . ILE A 1 100 ? -10.021 3.666 1.250 1.00 95.12 100 ILE A CA 1
ATOM 830 C C . ILE A 1 100 ? -10.148 4.922 0.379 1.00 95.12 100 ILE A C 1
ATOM 832 O O . ILE A 1 100 ? -10.834 5.879 0.752 1.00 95.12 100 ILE A O 1
ATOM 836 N N . ILE A 1 101 ? -9.427 4.976 -0.744 1.00 94.81 101 ILE A N 1
ATOM 837 C CA . ILE A 1 101 ? -9.237 6.200 -1.537 1.00 94.81 101 ILE A CA 1
ATOM 838 C C . ILE A 1 101 ? -10.246 6.296 -2.680 1.00 94.81 101 ILE A C 1
ATOM 840 O O . ILE A 1 101 ? -10.825 7.362 -2.903 1.00 94.81 101 ILE A O 1
ATOM 844 N N . LEU A 1 102 ? -10.447 5.214 -3.433 1.00 93.31 102 LEU A N 1
ATOM 845 C CA . LEU A 1 102 ? -11.338 5.207 -4.591 1.00 93.31 102 LEU A CA 1
ATOM 846 C C . LEU A 1 102 ? -12.793 5.096 -4.145 1.00 93.31 102 LEU A C 1
ATOM 848 O O . LEU A 1 102 ? -13.605 5.940 -4.538 1.00 93.31 102 LEU A O 1
ATOM 852 N N . ASN A 1 103 ? -13.091 4.122 -3.285 1.00 93.62 103 ASN A N 1
ATOM 853 C CA . ASN A 1 103 ? -14.457 3.834 -2.850 1.00 93.62 103 ASN A CA 1
ATOM 854 C C . ASN A 1 103 ? -14.889 4.688 -1.652 1.00 93.62 103 ASN A C 1
ATOM 856 O O . ASN A 1 103 ? -16.078 4.767 -1.363 1.00 93.62 103 ASN A O 1
ATOM 860 N N . ASN A 1 104 ? -13.948 5.396 -1.012 1.00 92.06 104 ASN A N 1
ATOM 861 C CA . ASN A 1 104 ? -14.182 6.130 0.235 1.00 92.06 104 ASN A CA 1
ATOM 862 C C . ASN A 1 104 ? -14.690 5.228 1.374 1.00 92.06 104 ASN A C 1
ATOM 864 O O . ASN A 1 104 ? -15.445 5.687 2.227 1.00 92.06 104 ASN A O 1
ATOM 868 N N . GLU A 1 105 ? -14.268 3.966 1.400 1.00 93.88 105 GLU A N 1
ATOM 869 C CA . GLU A 1 105 ? -14.644 3.024 2.449 1.00 93.88 105 GLU A CA 1
ATOM 870 C C . GLU A 1 105 ? -13.842 3.262 3.731 1.00 93.88 105 GLU A C 1
ATOM 872 O O . GLU A 1 105 ? -12.643 3.567 3.715 1.00 93.88 105 GLU A O 1
ATOM 877 N N . GLU A 1 106 ? -14.510 3.084 4.867 1.00 93.19 106 GLU A N 1
ATOM 878 C CA . GLU A 1 106 ? -13.863 3.047 6.171 1.00 93.19 106 GLU A CA 1
ATOM 879 C C . GLU A 1 106 ? -13.518 1.603 6.534 1.00 93.19 106 GLU A C 1
ATOM 881 O O . GLU A 1 106 ? -14.351 0.842 7.020 1.00 93.19 106 GLU A O 1
ATOM 886 N N . ILE A 1 107 ? -12.260 1.220 6.309 1.00 94.50 107 ILE A N 1
ATOM 887 C CA . ILE A 1 107 ? -11.756 -0.093 6.719 1.00 94.50 107 ILE A CA 1
ATOM 888 C C . ILE A 1 107 ? -11.341 -0.036 8.200 1.00 94.50 107 ILE A C 1
ATOM 890 O O . ILE A 1 107 ? -10.472 0.777 8.548 1.00 94.50 107 ILE A O 1
ATOM 894 N N . PRO A 1 108 ? -11.880 -0.891 9.089 1.00 95.94 108 PRO A N 1
ATOM 895 C CA . PRO A 1 108 ? -11.434 -0.966 10.479 1.00 95.94 108 PRO A CA 1
ATOM 896 C C . PRO A 1 108 ? -9.950 -1.341 10.590 1.00 95.94 108 PRO A C 1
ATOM 898 O O . PRO A 1 108 ? -9.472 -2.219 9.872 1.00 95.94 108 PRO A O 1
ATOM 901 N N . ASP A 1 109 ? -9.225 -0.734 11.537 1.00 95.38 109 ASP A N 1
ATOM 902 C CA . ASP A 1 109 ? -7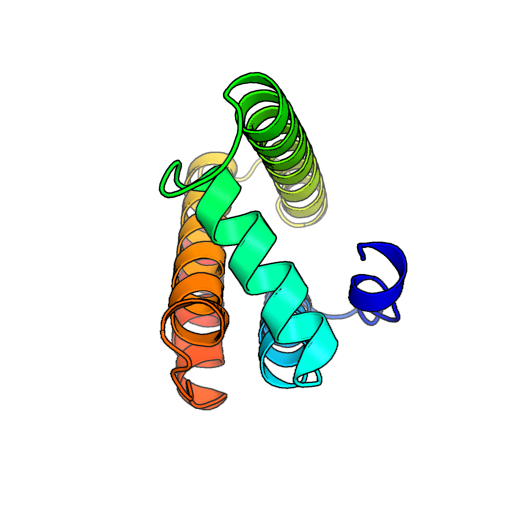.801 -1.040 11.778 1.00 95.38 109 ASP A CA 1
ATOM 903 C C . ASP A 1 109 ? -7.577 -2.534 12.052 1.00 95.38 109 ASP A C 1
ATOM 905 O O . ASP A 1 109 ? -6.572 -3.100 11.628 1.00 95.38 109 ASP A O 1
ATOM 909 N N . GLN A 1 110 ? -8.535 -3.178 12.723 1.00 95.81 110 GLN A N 1
ATOM 910 C CA . GLN A 1 110 ? -8.490 -4.606 13.016 1.00 95.81 110 GLN A CA 1
ATOM 911 C C . GLN A 1 110 ? -8.493 -5.461 11.740 1.00 95.81 110 GLN A C 1
ATOM 913 O O . GLN A 1 110 ? -7.653 -6.346 11.620 1.00 95.81 110 GLN A O 1
ATOM 918 N N . LYS A 1 111 ? -9.348 -5.146 10.755 1.00 94.81 111 LYS A N 1
ATOM 919 C CA . LYS A 1 111 ? -9.390 -5.853 9.462 1.00 94.81 111 LYS A CA 1
ATOM 920 C C . LYS A 1 111 ? -8.065 -5.700 8.707 1.00 94.81 111 LYS A C 1
ATOM 922 O O . LYS A 1 111 ? -7.523 -6.675 8.198 1.00 94.81 111 LYS A O 1
ATOM 927 N N . ILE A 1 112 ? -7.498 -4.488 8.704 1.00 94.88 112 ILE A N 1
ATOM 928 C CA . ILE A 1 112 ? -6.193 -4.215 8.075 1.00 94.88 112 ILE A CA 1
ATOM 929 C C . ILE A 1 112 ? -5.100 -5.078 8.711 1.00 94.88 112 ILE A C 1
ATOM 931 O O . ILE A 1 112 ? -4.299 -5.687 8.001 1.00 94.88 112 ILE A O 1
ATOM 935 N N . LYS A 1 113 ? -5.066 -5.139 10.049 1.00 95.12 113 LYS A N 1
ATOM 936 C CA .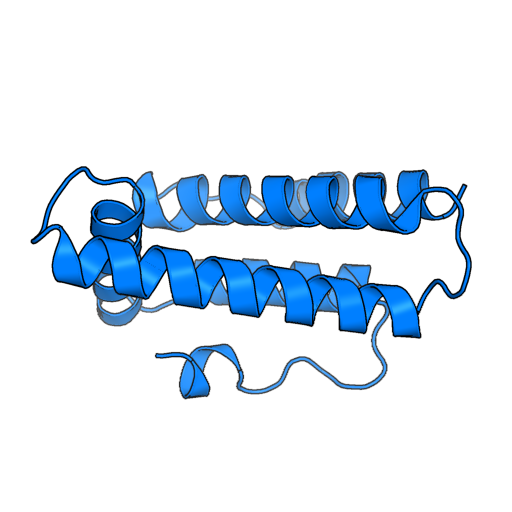 LYS A 1 113 ? -4.108 -5.974 10.779 1.00 95.12 113 LYS A CA 1
ATOM 937 C C . LYS A 1 113 ? -4.300 -7.448 10.462 1.00 95.12 113 LYS A C 1
ATOM 939 O O . LYS A 1 113 ? -3.321 -8.105 10.144 1.00 95.12 113 LYS A O 1
ATOM 944 N N . GLU A 1 114 ? -5.526 -7.957 10.521 1.00 95.38 114 GLU A N 1
ATOM 945 C CA . GLU A 1 114 ? -5.826 -9.367 10.261 1.00 95.38 114 GLU A CA 1
ATOM 946 C C . GLU A 1 114 ? -5.333 -9.812 8.883 1.00 95.38 114 GLU A C 1
ATOM 948 O O . GLU A 1 114 ? -4.581 -10.782 8.791 1.00 95.38 114 GLU A O 1
ATOM 953 N N . GLU A 1 115 ? -5.677 -9.076 7.826 1.00 94.75 115 GLU A N 1
ATOM 954 C CA . GLU A 1 115 ? -5.298 -9.431 6.456 1.00 94.75 115 GLU A CA 1
ATOM 955 C C . GLU A 1 115 ? -3.787 -9.307 6.213 1.00 94.75 115 GLU A C 1
ATOM 957 O O . GLU A 1 115 ? -3.164 -10.236 5.688 1.00 94.75 115 GLU A O 1
ATOM 962 N N . LEU A 1 116 ? -3.164 -8.198 6.636 1.00 92.94 116 LEU A N 1
ATOM 963 C CA . LEU A 1 116 ? -1.720 -8.010 6.465 1.00 92.94 116 LEU A CA 1
ATOM 964 C C . LEU A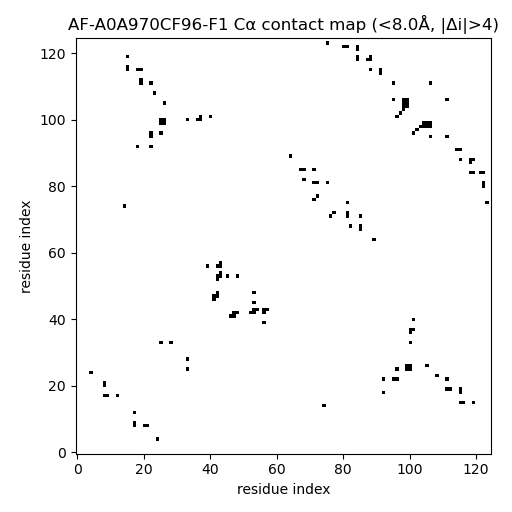 1 116 ? -0.927 -9.027 7.286 1.00 92.94 116 LEU A C 1
ATOM 966 O O . LEU A 1 116 ? -0.013 -9.664 6.764 1.00 92.94 116 LEU A O 1
ATOM 970 N N . PHE A 1 117 ? -1.269 -9.214 8.560 1.00 93.44 117 PHE A N 1
ATOM 971 C CA . PHE A 1 117 ? -0.512 -10.085 9.458 1.00 93.44 117 PHE A CA 1
ATOM 972 C C . PHE A 1 117 ? -0.683 -11.545 9.046 1.00 93.44 117 PHE A C 1
ATOM 974 O O . PHE A 1 117 ? 0.275 -12.313 9.126 1.00 93.44 117 PHE A O 1
ATOM 981 N N . TYR A 1 118 ? -1.862 -11.927 8.541 1.00 92.12 118 TYR A N 1
ATOM 982 C CA . TYR A 1 118 ? -2.064 -13.237 7.934 1.00 92.12 118 TYR A CA 1
ATOM 983 C C . TYR A 1 118 ? -1.138 -13.442 6.730 1.00 92.12 118 TYR A C 1
ATOM 985 O O . TYR A 1 118 ? -0.435 -14.453 6.678 1.00 92.12 118 TYR A O 1
ATOM 993 N N . ALA A 1 119 ? -1.074 -12.481 5.804 1.00 90.00 119 ALA A N 1
ATOM 994 C CA . ALA A 1 119 ? -0.203 -12.570 4.632 1.00 90.00 119 ALA A CA 1
ATOM 995 C C . ALA A 1 119 ? 1.282 -12.673 5.017 1.00 90.00 119 ALA A C 1
ATOM 997 O O . ALA A 1 119 ? 1.999 -13.534 4.504 1.00 90.00 119 ALA A O 1
ATOM 998 N N . PHE A 1 120 ? 1.734 -11.857 5.975 1.00 88.19 120 PHE A N 1
ATOM 999 C CA . PHE A 1 120 ? 3.097 -11.938 6.502 1.00 88.19 120 PHE A CA 1
ATOM 1000 C C . PHE A 1 120 ? 3.374 -13.264 7.209 1.00 88.19 120 PHE A C 1
ATOM 1002 O O . PHE A 1 120 ? 4.462 -13.810 7.061 1.00 88.19 120 PHE A O 1
ATOM 1009 N N . ARG A 1 121 ? 2.404 -13.813 7.946 1.00 88.25 121 ARG A N 1
ATOM 1010 C CA . ARG A 1 121 ? 2.543 -15.115 8.606 1.00 88.25 121 ARG A CA 1
ATOM 1011 C C . ARG A 1 121 ? 2.685 -16.250 7.597 1.00 88.25 121 ARG A C 1
ATOM 1013 O O . ARG A 1 121 ? 3.561 -17.081 7.783 1.00 88.25 121 ARG A O 1
ATOM 1020 N N . VAL A 1 122 ? 1.857 -16.283 6.551 1.00 85.88 122 VAL A N 1
ATOM 1021 C CA . VAL A 1 122 ? 1.942 -17.309 5.495 1.00 85.88 122 VAL A CA 1
ATOM 1022 C C . VAL A 1 122 ? 3.273 -17.216 4.754 1.00 85.88 122 VAL A C 1
ATOM 1024 O O . VAL A 1 122 ? 3.867 -18.233 4.436 1.00 85.88 122 VAL A O 1
ATOM 1027 N N . MET A 1 123 ? 3.778 -16.005 4.523 1.00 81.56 123 MET A N 1
ATOM 1028 C CA . MET A 1 123 ? 5.079 -15.813 3.885 1.00 81.56 123 MET A CA 1
ATOM 1029 C C . MET A 1 123 ? 6.265 -16.249 4.761 1.00 81.56 123 MET A C 1
ATOM 1031 O O . MET A 1 123 ? 7.329 -16.497 4.211 1.00 81.56 123 MET A O 1
ATOM 1035 N N . LYS A 1 124 ? 6.111 -16.302 6.090 1.00 77.88 124 LYS A N 1
ATOM 1036 C CA . LYS A 1 124 ? 7.152 -16.729 7.046 1.00 77.88 124 LYS A CA 1
ATOM 1037 C C . LYS A 1 124 ? 7.240 -18.257 7.217 1.00 77.88 124 LYS A C 1
ATOM 1039 O O . LYS A 1 124 ? 8.123 -18.706 7.945 1.00 77.88 124 LYS A O 1
ATOM 1044 N N . GLN A 1 125 ? 6.297 -19.015 6.652 1.00 72.56 125 GLN A N 1
ATOM 1045 C CA . GLN A 1 125 ? 6.252 -20.485 6.687 1.00 72.56 125 GLN A CA 1
ATOM 1046 C C . GLN A 1 125 ? 6.979 -21.068 5.479 1.00 72.56 125 GLN A C 1
ATOM 1048 O O . GLN A 1 125 ? 7.645 -22.107 5.675 1.00 72.56 125 GLN A O 1
#